Protein AF-A0AA96Z5J4-F1 (afdb_monomer_lite)

Secondary structure (DSSP, 8-state):
---------------TT------PPPHHHHHHHHHHHHHHHH---HHHHHHHHHHHHHHTTT-PPP-

Radius of gyration: 16.16 Å; chains: 1; bounding box: 40×24×46 Å

Sequence (67 aa):
MEQRLYFMVFKVESNKNAEITYIKPTSTQLTRSVVTSTAIETGQESRRLEEEMKAKREKFGHLKLAI

Structure (mmCIF, N/CA/C/O backbone):
data_AF-A0AA96Z5J4-F1
#
_entry.id   AF-A0AA96Z5J4-F1
#
loop_
_atom_site.group_PDB
_atom_site.id
_atom_site.type_symbol
_atom_site.label_atom_id
_atom_site.label_alt_id
_atom_site.label_comp_id
_atom_site.label_asym_id
_atom_site.label_entity_id
_atom_site.label_seq_id
_atom_site.pdbx_PDB_ins_code
_atom_site.Cartn_x
_atom_site.Cartn_y
_atom_site.Cartn_z
_atom_site.occupancy
_atom_site.B_iso_or_equiv
_atom_site.auth_seq_id
_atom_site.auth_comp_id
_atom_site.auth_asym_id
_atom_site.auth_atom_id
_atom_site.pdbx_PDB_model_num
ATOM 1 N N . MET A 1 1 ? 11.706 2.316 25.128 1.00 36.12 1 MET A N 1
ATOM 2 C CA . MET A 1 1 ? 10.970 1.898 23.917 1.00 36.12 1 MET A CA 1
ATOM 3 C C . MET A 1 1 ? 11.415 2.807 22.778 1.00 36.12 1 MET A C 1
ATOM 5 O O . MET A 1 1 ? 10.789 3.829 22.541 1.00 36.12 1 MET A O 1
ATOM 9 N N . GLU A 1 2 ? 12.561 2.519 22.155 1.00 38.91 2 GLU A N 1
ATOM 10 C CA . GLU A 1 2 ? 13.041 3.298 21.003 1.00 38.91 2 GLU A CA 1
ATOM 11 C C . GLU A 1 2 ? 12.277 2.860 19.752 1.00 38.91 2 GLU A C 1
ATOM 13 O O . GLU A 1 2 ? 12.512 1.780 19.211 1.00 38.91 2 GLU A O 1
ATOM 18 N N . GLN A 1 3 ? 11.357 3.701 19.285 1.00 42.34 3 GLN A N 1
ATOM 19 C CA . GLN A 1 3 ? 10.785 3.561 17.952 1.00 42.34 3 GLN A CA 1
ATOM 20 C C . GLN A 1 3 ? 11.837 4.027 16.942 1.00 42.34 3 GLN A C 1
ATOM 22 O O . GLN A 1 3 ? 11.916 5.207 16.603 1.00 42.34 3 GLN A O 1
ATOM 27 N N . ARG A 1 4 ? 12.709 3.111 16.501 1.00 41.94 4 ARG A N 1
ATOM 28 C CA . ARG A 1 4 ? 13.638 3.384 15.399 1.00 41.94 4 ARG A CA 1
ATOM 29 C C . ARG A 1 4 ? 12.831 3.566 14.116 1.00 41.94 4 ARG A C 1
ATOM 31 O O . ARG A 1 4 ? 12.391 2.602 13.495 1.00 41.94 4 ARG A O 1
ATOM 38 N N . LEU A 1 5 ? 12.640 4.828 13.748 1.00 45.47 5 LEU A N 1
ATOM 39 C CA . LEU A 1 5 ? 12.089 5.272 12.478 1.00 45.47 5 LEU A CA 1
ATOM 40 C C . LEU A 1 5 ? 13.011 4.770 11.354 1.00 45.47 5 LEU A C 1
ATOM 42 O O . LEU A 1 5 ? 14.084 5.330 11.127 1.00 45.47 5 LEU A O 1
ATOM 46 N N . TYR A 1 6 ? 12.631 3.690 10.667 1.00 45.97 6 TYR A N 1
ATOM 47 C CA . TYR A 1 6 ? 13.323 3.240 9.458 1.00 45.97 6 TYR A CA 1
ATOM 48 C C . TYR A 1 6 ? 12.981 4.203 8.321 1.00 45.97 6 TYR A C 1
ATOM 50 O O . TYR A 1 6 ? 12.121 3.934 7.485 1.00 45.97 6 TYR A O 1
ATOM 58 N N . PHE A 1 7 ? 13.637 5.361 8.322 1.00 45.31 7 PHE A N 1
ATOM 59 C CA . PHE A 1 7 ? 13.619 6.271 7.191 1.00 45.31 7 PHE A CA 1
ATOM 60 C C . PHE A 1 7 ? 14.201 5.519 5.992 1.00 45.31 7 PHE A C 1
ATOM 62 O O . PHE A 1 7 ? 15.314 4.991 6.050 1.00 45.31 7 PHE A O 1
ATOM 69 N N . MET A 1 8 ? 13.431 5.423 4.912 1.00 50.47 8 MET A N 1
ATOM 70 C CA . MET A 1 8 ? 13.913 4.891 3.647 1.00 50.47 8 MET A CA 1
ATOM 71 C C . MET A 1 8 ? 14.938 5.889 3.104 1.00 50.47 8 MET A C 1
ATOM 73 O O . MET A 1 8 ? 14.585 6.883 2.477 1.00 50.47 8 MET A O 1
ATOM 77 N N . VAL A 1 9 ? 16.216 5.670 3.422 1.00 42.81 9 VAL A N 1
ATOM 78 C CA . VAL A 1 9 ? 17.319 6.468 2.886 1.00 42.81 9 VAL A CA 1
ATOM 79 C C . VAL A 1 9 ? 17.397 6.178 1.391 1.00 42.81 9 VAL A C 1
ATOM 81 O O . VAL A 1 9 ? 17.977 5.182 0.961 1.00 42.81 9 VAL A O 1
ATOM 84 N N . PHE A 1 10 ? 16.793 7.050 0.587 1.00 49.44 10 PHE A N 1
ATOM 85 C CA . PHE A 1 10 ? 17.150 7.182 -0.817 1.00 49.44 10 PHE A CA 1
ATOM 86 C C . PHE A 1 10 ? 18.587 7.695 -0.853 1.00 49.44 10 PHE A C 1
ATOM 88 O O . PHE A 1 10 ? 18.849 8.881 -0.659 1.00 49.44 10 PHE A O 1
ATOM 95 N N . LYS A 1 11 ? 19.542 6.781 -1.022 1.00 43.56 11 LYS A N 1
ATOM 96 C CA . LYS A 1 11 ? 20.946 7.137 -1.188 1.00 43.56 11 LYS A CA 1
ATOM 97 C C . LYS A 1 11 ? 21.117 7.789 -2.562 1.00 43.56 11 LYS A C 1
ATOM 99 O O . LYS A 1 11 ? 21.311 7.106 -3.559 1.00 43.56 11 LYS A O 1
ATOM 104 N N . VAL A 1 12 ? 21.012 9.115 -2.610 1.00 46.47 12 VAL A N 1
ATOM 105 C CA . VAL A 1 12 ? 21.467 9.919 -3.749 1.00 46.47 12 VAL A CA 1
ATOM 106 C C . VAL A 1 12 ? 22.958 10.173 -3.539 1.00 46.47 12 VAL A C 1
ATOM 108 O O . VAL A 1 12 ? 23.346 11.086 -2.815 1.00 46.47 12 VAL A O 1
ATOM 111 N N . GLU A 1 13 ? 23.809 9.326 -4.118 1.00 48.06 13 GLU A N 1
ATOM 112 C CA . GLU A 1 13 ? 25.237 9.633 -4.245 1.00 48.06 13 GLU A CA 1
ATOM 113 C C . GLU A 1 13 ? 25.418 10.660 -5.365 1.00 48.06 13 GLU A C 1
ATOM 115 O O . GLU A 1 13 ? 25.365 10.336 -6.548 1.00 48.06 13 GLU A O 1
ATOM 120 N N . SER A 1 14 ? 25.632 11.920 -4.993 1.00 44.25 14 SER A N 1
ATOM 121 C CA . SER A 1 14 ? 26.000 12.993 -5.916 1.00 44.25 14 SER A CA 1
ATOM 122 C C . SER A 1 14 ? 27.498 12.944 -6.235 1.00 44.25 14 SER A C 1
ATOM 124 O O . SER A 1 14 ? 28.260 13.862 -5.931 1.00 44.25 14 SER A O 1
ATOM 126 N N . ASN A 1 15 ? 27.950 11.860 -6.867 1.00 48.50 15 ASN A N 1
ATOM 127 C CA . ASN A 1 15 ? 29.229 11.889 -7.566 1.00 48.50 15 ASN A CA 1
ATOM 128 C C . ASN A 1 15 ? 28.986 12.531 -8.938 1.00 48.50 15 ASN A C 1
ATOM 130 O O . ASN A 1 15 ? 28.124 12.097 -9.695 1.00 48.50 15 ASN A O 1
ATOM 134 N N . LYS A 1 16 ? 29.738 13.590 -9.246 1.00 54.50 16 LYS A N 1
ATOM 135 C CA . LYS A 1 16 ? 29.558 14.452 -10.428 1.00 54.50 16 LYS A CA 1
ATOM 136 C C . LYS A 1 16 ? 29.737 13.699 -11.762 1.00 54.50 16 LYS A C 1
ATOM 138 O O . LYS A 1 16 ? 29.404 14.250 -12.801 1.00 54.50 16 LYS A O 1
ATOM 143 N N . ASN A 1 17 ? 30.204 12.445 -11.695 1.00 55.62 17 ASN A N 1
ATOM 144 C CA . ASN A 1 17 ? 30.385 11.509 -12.806 1.00 55.62 17 ASN A CA 1
ATOM 145 C C . ASN A 1 17 ? 29.698 10.140 -12.584 1.00 55.62 17 ASN A C 1
ATOM 147 O O . ASN A 1 17 ? 29.974 9.206 -13.333 1.00 55.62 17 ASN A O 1
ATOM 151 N N . ALA A 1 18 ? 28.864 9.968 -11.549 1.00 49.62 18 ALA A N 1
ATOM 152 C CA . ALA A 1 18 ? 28.124 8.723 -11.358 1.00 49.62 18 ALA A CA 1
ATOM 153 C C . ALA A 1 18 ? 26.788 8.803 -12.088 1.00 49.62 18 ALA A C 1
ATOM 155 O O . ALA A 1 18 ? 25.947 9.650 -11.791 1.00 49.62 18 ALA A O 1
ATOM 156 N N . GLU A 1 19 ? 26.590 7.884 -13.024 1.00 52.62 19 GLU A N 1
ATOM 157 C CA . GLU A 1 19 ? 25.265 7.499 -13.480 1.00 52.62 19 GLU A CA 1
ATOM 158 C C . GLU A 1 19 ? 24.415 7.207 -12.235 1.00 52.62 19 GLU A C 1
ATOM 160 O O . GLU A 1 19 ? 24.699 6.271 -11.482 1.00 52.62 19 GLU A O 1
ATOM 165 N N . ILE A 1 20 ? 23.436 8.075 -11.953 1.00 57.47 20 ILE A N 1
ATOM 166 C CA . ILE A 1 20 ? 22.536 7.932 -10.808 1.00 57.47 20 ILE A CA 1
ATOM 167 C C . ILE A 1 20 ? 21.808 6.608 -11.004 1.00 57.47 20 ILE A C 1
ATOM 169 O O . ILE A 1 20 ? 20.834 6.516 -11.750 1.00 57.47 20 ILE A O 1
ATOM 173 N N . THR A 1 21 ? 22.302 5.561 -10.351 1.00 59.59 21 THR A N 1
ATOM 174 C CA . THR A 1 21 ? 21.688 4.243 -10.411 1.00 59.59 21 THR A CA 1
ATOM 175 C C . THR A 1 21 ? 20.434 4.318 -9.556 1.00 59.59 21 THR A C 1
ATOM 177 O O . THR A 1 21 ? 20.473 4.140 -8.339 1.00 59.59 21 THR A O 1
ATOM 180 N N . TYR A 1 22 ? 19.309 4.665 -10.181 1.00 67.25 22 TYR A N 1
ATOM 181 C CA . TYR A 1 22 ? 18.015 4.655 -9.519 1.00 67.25 22 TYR A CA 1
ATOM 182 C C . TYR A 1 22 ? 17.661 3.209 -9.165 1.00 67.25 22 TYR A C 1
ATOM 184 O O . TYR A 1 22 ? 17.223 2.422 -10.007 1.00 67.25 22 TYR A O 1
ATOM 192 N N . ILE A 1 23 ? 17.860 2.844 -7.899 1.00 79.38 23 ILE A N 1
ATOM 193 C CA . ILE A 1 23 ? 17.414 1.552 -7.389 1.00 79.38 23 ILE A CA 1
ATOM 194 C C . ILE A 1 23 ? 15.901 1.635 -7.229 1.00 79.38 23 ILE A C 1
ATOM 196 O O . ILE A 1 23 ? 15.388 2.232 -6.279 1.00 79.38 23 ILE A O 1
ATOM 200 N N . LYS A 1 24 ? 15.178 1.033 -8.177 1.00 84.44 24 LYS A N 1
ATOM 201 C CA . LYS A 1 24 ? 13.723 0.941 -8.103 1.00 84.44 24 LYS A CA 1
ATOM 202 C C . LYS A 1 24 ? 13.335 0.191 -6.822 1.00 84.44 24 LYS A C 1
ATOM 204 O O . LYS A 1 24 ? 13.757 -0.955 -6.645 1.00 84.44 24 LYS A O 1
ATOM 209 N N . PRO A 1 25 ? 12.522 0.794 -5.941 1.00 85.50 25 PRO A N 1
ATOM 210 C CA . PRO A 1 25 ? 12.116 0.135 -4.715 1.00 85.50 25 PRO A CA 1
ATOM 211 C C . PRO A 1 25 ? 11.253 -1.089 -5.019 1.00 85.50 25 PRO A C 1
ATOM 213 O O . PRO A 1 25 ? 10.441 -1.103 -5.949 1.00 85.50 25 PRO A O 1
ATOM 216 N N . THR A 1 26 ? 11.418 -2.130 -4.209 1.00 88.06 26 THR A N 1
ATOM 217 C CA . THR A 1 26 ? 10.575 -3.322 -4.289 1.00 88.06 26 THR A CA 1
ATOM 218 C C . THR A 1 26 ? 9.138 -2.985 -3.891 1.00 88.06 26 THR A C 1
ATOM 220 O O . THR A 1 26 ? 8.880 -2.070 -3.105 1.00 88.06 26 THR A O 1
ATOM 223 N N . SER A 1 27 ? 8.177 -3.767 -4.391 1.00 84.19 27 SER A N 1
ATOM 224 C CA . SER A 1 27 ? 6.764 -3.595 -4.029 1.00 84.19 27 SER A CA 1
ATOM 225 C C . SER A 1 27 ? 6.542 -3.668 -2.516 1.00 84.19 27 SER A C 1
ATOM 227 O O . SER A 1 27 ? 5.724 -2.921 -1.996 1.00 84.19 27 SER A O 1
ATOM 229 N N . THR A 1 28 ? 7.280 -4.521 -1.806 1.00 88.38 28 THR A N 1
ATOM 230 C CA . THR A 1 28 ? 7.200 -4.669 -0.349 1.00 88.38 28 THR A CA 1
ATOM 231 C C . THR A 1 28 ? 7.699 -3.426 0.380 1.00 88.38 28 THR A C 1
ATOM 233 O O . THR A 1 28 ? 7.087 -3.012 1.361 1.00 88.38 28 THR A O 1
ATOM 236 N N . GLN A 1 29 ? 8.783 -2.808 -0.100 1.00 88.94 29 GLN A N 1
ATOM 237 C CA . GLN A 1 29 ? 9.281 -1.545 0.454 1.00 88.94 29 GLN A CA 1
ATOM 238 C C . GLN A 1 29 ? 8.266 -0.416 0.256 1.00 88.94 29 GLN A C 1
ATOM 240 O O . GLN A 1 29 ? 7.984 0.313 1.203 1.00 88.94 29 GLN A O 1
ATOM 245 N N . LEU A 1 30 ? 7.661 -0.325 -0.932 1.00 89.00 30 LEU A N 1
ATOM 246 C CA . LEU A 1 30 ? 6.602 0.649 -1.204 1.00 89.00 30 LEU A CA 1
ATOM 247 C C . LEU A 1 30 ? 5.395 0.442 -0.283 1.00 89.00 30 LEU A C 1
ATOM 249 O O . LEU A 1 30 ? 4.949 1.390 0.354 1.00 89.00 30 LEU A O 1
ATOM 253 N N . THR A 1 31 ? 4.904 -0.794 -0.150 1.00 89.44 31 THR A N 1
ATOM 254 C CA . THR A 1 31 ? 3.774 -1.102 0.737 1.00 89.44 31 THR A CA 1
ATOM 255 C C . THR A 1 31 ? 4.078 -0.729 2.185 1.00 89.44 31 THR A C 1
ATOM 257 O O . THR A 1 31 ? 3.259 -0.059 2.802 1.00 89.44 31 THR A O 1
ATOM 260 N N . ARG A 1 32 ? 5.260 -1.076 2.712 1.00 91.31 32 ARG A N 1
ATOM 261 C CA . ARG A 1 32 ? 5.658 -0.700 4.080 1.00 91.31 32 ARG A CA 1
ATOM 262 C C . ARG A 1 32 ? 5.704 0.809 4.274 1.00 91.31 32 ARG A C 1
ATOM 264 O O . ARG A 1 32 ? 5.225 1.293 5.295 1.00 91.31 32 ARG A O 1
ATOM 271 N N . SER A 1 33 ? 6.256 1.538 3.303 1.00 90.62 33 SER A N 1
ATOM 272 C CA . SER A 1 33 ? 6.333 2.998 3.362 1.00 90.62 33 SER A CA 1
ATOM 273 C C . SER A 1 33 ? 4.938 3.612 3.425 1.00 90.62 33 SER A C 1
ATOM 275 O O . SER A 1 33 ? 4.679 4.419 4.309 1.00 90.62 33 SER A O 1
ATOM 277 N N . VAL A 1 34 ? 4.040 3.193 2.528 1.00 91.31 34 VAL A N 1
ATOM 278 C CA . VAL A 1 34 ? 2.669 3.716 2.452 1.00 91.31 34 VAL A CA 1
ATOM 279 C C . VAL A 1 34 ? 1.872 3.358 3.701 1.00 91.31 34 VAL A C 1
ATOM 281 O O . VAL A 1 34 ? 1.257 4.227 4.302 1.00 91.31 34 VAL A O 1
ATOM 284 N N . VAL A 1 35 ? 1.907 2.096 4.130 1.00 94.62 35 VAL A N 1
ATOM 285 C CA . VAL A 1 35 ? 1.205 1.648 5.339 1.00 94.62 35 VAL A CA 1
ATOM 286 C C . VAL A 1 35 ? 1.678 2.439 6.550 1.00 94.62 35 VAL A C 1
ATOM 288 O O . VAL A 1 35 ? 0.855 2.948 7.301 1.00 94.62 35 VAL A O 1
ATOM 291 N N . THR A 1 36 ? 2.993 2.587 6.720 1.00 93.06 36 THR A N 1
ATOM 292 C CA . THR A 1 36 ? 3.554 3.323 7.857 1.00 93.06 36 THR A CA 1
ATOM 293 C C . THR A 1 36 ? 3.156 4.796 7.818 1.00 93.06 36 THR A C 1
ATOM 295 O O . THR A 1 36 ? 2.709 5.322 8.833 1.00 93.06 36 THR A O 1
ATOM 298 N N . SER A 1 37 ? 3.270 5.467 6.665 1.00 92.94 37 SER A N 1
ATOM 299 C CA . SER A 1 37 ? 2.900 6.883 6.554 1.00 92.94 37 SER A CA 1
ATOM 300 C C . SER A 1 37 ? 1.409 7.096 6.790 1.00 92.94 37 SER A C 1
ATOM 302 O O . SER A 1 37 ? 1.032 7.989 7.541 1.00 92.94 37 SER A O 1
ATOM 304 N N . THR A 1 38 ? 0.561 6.238 6.218 1.00 93.56 38 THR A N 1
ATOM 305 C CA . THR A 1 38 ? -0.889 6.318 6.396 1.00 93.56 38 THR A CA 1
ATOM 306 C C . THR A 1 38 ? -1.294 5.993 7.829 1.00 93.56 38 THR A C 1
ATOM 308 O O . THR A 1 38 ? -2.159 6.675 8.365 1.00 93.56 38 THR A O 1
ATOM 311 N N . ALA A 1 39 ? -0.668 5.011 8.483 1.00 94.31 39 ALA A N 1
ATOM 312 C CA . ALA A 1 39 ? -0.924 4.701 9.890 1.00 94.31 39 ALA A CA 1
ATOM 313 C C . ALA A 1 39 ? -0.621 5.905 10.792 1.00 94.31 39 ALA A C 1
ATOM 315 O O . ALA A 1 39 ? -1.424 6.244 11.656 1.00 94.31 39 ALA A O 1
ATOM 316 N N . ILE A 1 40 ? 0.503 6.590 10.551 1.00 94.62 40 ILE A N 1
ATOM 317 C CA . ILE A 1 40 ? 0.881 7.803 11.288 1.00 94.62 40 ILE A CA 1
ATOM 318 C C . ILE A 1 40 ? -0.117 8.936 11.025 1.00 94.62 40 ILE A C 1
ATOM 320 O O . ILE A 1 40 ? -0.563 9.586 11.964 1.00 94.62 40 ILE A O 1
ATOM 324 N N . GLU A 1 41 ? -0.472 9.170 9.762 1.00 95.19 41 GLU A N 1
ATOM 325 C CA . GLU A 1 41 ? -1.330 10.290 9.361 1.00 95.19 41 GLU A CA 1
ATOM 326 C C . GLU A 1 41 ? -2.790 10.108 9.797 1.00 95.19 41 GLU A C 1
ATOM 328 O O . GLU A 1 41 ? -3.446 11.060 10.210 1.00 95.19 41 GLU A O 1
ATOM 333 N N . THR A 1 42 ? -3.304 8.879 9.730 1.00 93.25 42 THR A N 1
ATOM 334 C CA . THR A 1 42 ? -4.712 8.565 10.025 1.00 93.25 42 THR A CA 1
ATOM 335 C C . THR A 1 42 ? -4.935 8.034 11.441 1.00 93.25 42 THR A C 1
ATOM 337 O O . THR A 1 42 ? -6.083 7.878 11.856 1.00 93.25 42 THR A O 1
ATOM 340 N N 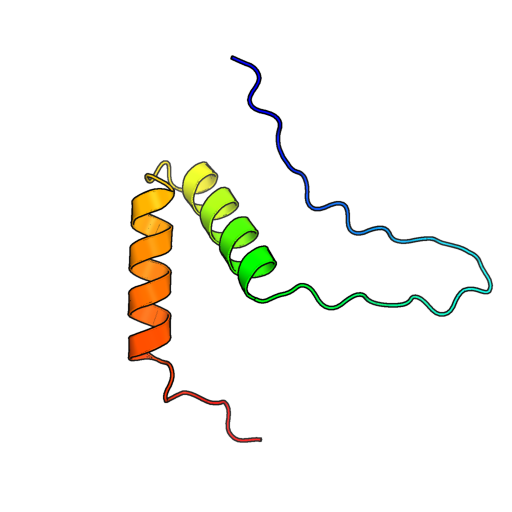. GLY A 1 43 ? -3.865 7.716 12.176 1.00 93.06 43 GLY A N 1
ATOM 341 C CA . GLY A 1 43 ? -3.931 7.065 13.487 1.00 93.06 43 GLY A CA 1
ATOM 342 C C . GLY A 1 43 ? -4.474 5.631 13.451 1.00 93.06 43 GLY A C 1
ATOM 343 O O . GLY A 1 43 ? -4.841 5.090 14.491 1.00 93.06 43 GLY A O 1
ATOM 344 N N . GLN A 1 44 ? -4.582 5.017 12.269 1.00 93.12 44 GLN A N 1
ATOM 345 C CA . GLN A 1 44 ? -5.072 3.649 12.120 1.00 93.12 44 GLN A CA 1
ATOM 346 C C . GLN A 1 44 ? -3.974 2.621 12.399 1.00 93.12 44 GLN A C 1
ATOM 348 O O . GLN A 1 44 ? -2.800 2.827 12.095 1.00 9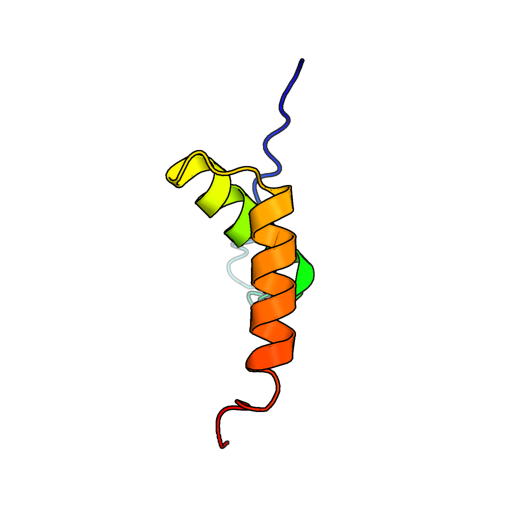3.12 44 GLN A O 1
ATOM 353 N N . GLU A 1 45 ? -4.378 1.461 12.918 1.00 93.69 45 GLU A N 1
ATOM 354 C CA . GLU A 1 45 ? -3.473 0.337 13.145 1.00 93.69 45 GLU A CA 1
ATOM 355 C C . GLU A 1 45 ? -2.825 -0.133 11.835 1.00 93.69 45 GLU A C 1
ATOM 357 O O . GLU A 1 45 ? -3.505 -0.557 10.896 1.00 93.69 45 GLU A O 1
ATOM 362 N N . SER A 1 46 ? -1.490 -0.125 11.804 1.00 90.25 46 SER A N 1
ATOM 363 C CA . SER A 1 46 ? -0.681 -0.508 10.638 1.00 90.25 46 SER A CA 1
ATOM 364 C C . SER A 1 46 ? -1.064 -1.889 10.089 1.00 90.25 46 SER A C 1
ATOM 366 O O . SER A 1 46 ? -1.271 -2.056 8.889 1.00 90.25 46 SER A O 1
ATOM 368 N N . ARG A 1 47 ? -1.291 -2.868 10.975 1.00 91.00 47 ARG A N 1
ATOM 369 C CA . ARG A 1 47 ? -1.690 -4.231 10.588 1.00 91.00 47 ARG A CA 1
ATOM 370 C C . ARG A 1 47 ? -2.996 -4.267 9.791 1.00 91.00 47 ARG A C 1
ATOM 372 O O . ARG A 1 47 ? -3.096 -4.999 8.810 1.00 91.00 47 ARG A O 1
ATOM 379 N N . ARG A 1 48 ? -3.985 -3.463 10.186 1.00 93.56 48 ARG A N 1
ATOM 380 C CA . ARG A 1 48 ? -5.265 -3.374 9.474 1.00 93.56 48 ARG A CA 1
ATOM 381 C C . ARG A 1 48 ? -5.061 -2.803 8.069 1.00 93.56 48 ARG A C 1
ATOM 383 O O . ARG A 1 48 ? -5.624 -3.319 7.109 1.00 93.56 48 ARG A O 1
ATOM 390 N N . LEU A 1 49 ? -4.221 -1.778 7.940 1.00 93.19 49 LEU A N 1
ATOM 391 C CA . LEU A 1 49 ? -3.877 -1.176 6.650 1.00 93.19 49 LEU A CA 1
ATOM 392 C C . LEU A 1 49 ? -3.129 -2.152 5.727 1.00 93.19 49 LEU A C 1
ATOM 394 O O . LEU A 1 49 ? -3.387 -2.164 4.522 1.00 93.19 49 LEU A O 1
ATOM 398 N N . GLU A 1 50 ? -2.243 -2.998 6.262 1.00 91.31 50 GLU A N 1
ATOM 399 C CA . GLU A 1 50 ? -1.575 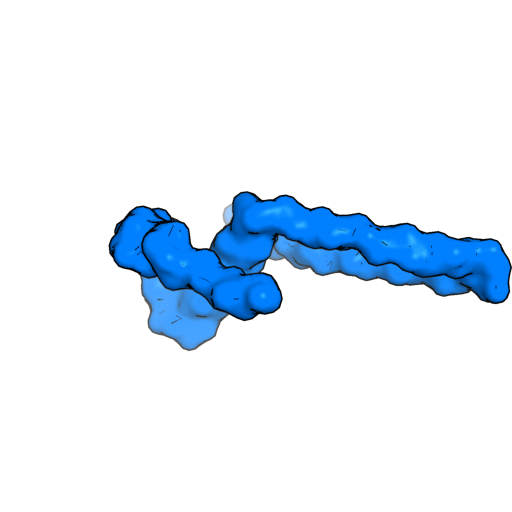-4.054 5.482 1.00 91.31 50 GLU A CA 1
ATOM 400 C C . GLU A 1 50 ? -2.576 -5.067 4.913 1.00 91.31 50 GLU A C 1
ATOM 402 O O . GLU A 1 50 ? -2.517 -5.404 3.726 1.00 91.31 50 GLU A O 1
ATOM 407 N N . GLU A 1 51 ? -3.516 -5.528 5.740 1.00 93.12 51 GLU A N 1
ATOM 408 C CA . GLU A 1 51 ? -4.568 -6.467 5.339 1.00 93.12 51 GLU A CA 1
ATOM 409 C C . GLU A 1 51 ? -5.496 -5.848 4.278 1.00 93.12 51 GLU A C 1
ATOM 411 O O . GLU A 1 51 ? -5.770 -6.472 3.248 1.00 93.12 51 GLU A O 1
ATOM 416 N N . GLU A 1 52 ? -5.906 -4.587 4.458 1.00 91.69 52 GLU A N 1
ATOM 417 C CA . GLU A 1 52 ? -6.713 -3.850 3.479 1.00 91.69 52 GLU A CA 1
ATOM 418 C C . GLU A 1 52 ? -5.977 -3.654 2.142 1.00 91.69 52 GLU A C 1
ATOM 420 O O . GLU A 1 52 ? -6.568 -3.822 1.070 1.00 91.69 52 GLU A O 1
ATOM 425 N N . MET A 1 53 ? -4.680 -3.331 2.175 1.00 89.44 53 MET A N 1
ATOM 426 C CA . MET A 1 53 ? -3.854 -3.199 0.970 1.00 89.44 53 MET A CA 1
ATOM 427 C C . MET A 1 53 ? -3.705 -4.529 0.232 1.00 89.44 53 MET A C 1
ATOM 429 O O . MET A 1 53 ? -3.785 -4.560 -0.999 1.00 89.44 53 MET A O 1
ATOM 433 N N . LYS A 1 54 ? -3.534 -5.635 0.965 1.00 90.62 54 LYS A N 1
ATOM 434 C CA . LYS A 1 54 ? -3.497 -6.980 0.383 1.00 90.62 54 LYS A CA 1
ATOM 435 C C . LYS A 1 54 ? -4.817 -7.305 -0.322 1.00 90.62 54 LYS A C 1
ATOM 437 O O . LYS A 1 54 ? -4.797 -7.669 -1.497 1.00 90.62 54 LYS A O 1
ATOM 442 N N . ALA A 1 55 ? -5.948 -7.075 0.345 1.00 93.00 55 ALA A N 1
ATOM 443 C CA . ALA A 1 55 ? -7.273 -7.312 -0.223 1.00 93.00 55 ALA A CA 1
ATOM 444 C C . ALA A 1 55 ? -7.534 -6.451 -1.472 1.00 93.00 55 ALA A C 1
ATOM 446 O O . ALA A 1 55 ? -8.031 -6.944 -2.484 1.00 93.00 55 ALA A O 1
ATOM 447 N N . LYS A 1 56 ? -7.151 -5.165 -1.450 1.00 89.94 56 LYS A N 1
ATOM 448 C CA . LYS A 1 56 ? -7.252 -4.281 -2.624 1.00 89.94 56 LYS A CA 1
ATOM 449 C C . LYS A 1 56 ? -6.368 -4.762 -3.770 1.00 89.94 56 LYS A C 1
ATOM 451 O O . LYS A 1 56 ? -6.811 -4.743 -4.913 1.00 89.94 56 LYS A O 1
ATOM 456 N N . ARG A 1 57 ? -5.145 -5.218 -3.494 1.00 86.44 57 ARG A N 1
ATOM 457 C CA . ARG A 1 57 ? -4.239 -5.742 -4.524 1.00 86.44 57 ARG A CA 1
ATOM 458 C C . ARG A 1 57 ? -4.800 -6.985 -5.205 1.00 86.44 57 ARG A C 1
ATOM 460 O O . ARG A 1 57 ? -4.710 -7.086 -6.422 1.00 86.44 57 ARG A O 1
ATOM 467 N N . GLU A 1 58 ? -5.371 -7.908 -4.440 1.00 89.94 58 GLU A N 1
ATOM 468 C CA . GLU A 1 58 ? -6.045 -9.090 -4.988 1.00 89.94 58 GLU A CA 1
ATOM 469 C C . GLU A 1 58 ? -7.260 -8.672 -5.820 1.00 89.94 58 GLU A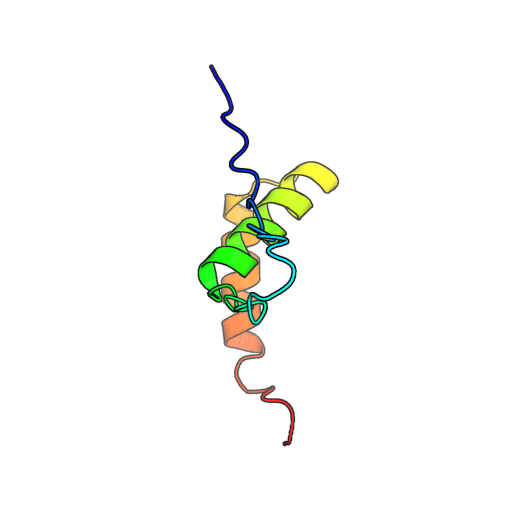 C 1
ATOM 471 O O . GLU A 1 58 ? -7.381 -9.057 -6.983 1.00 89.94 58 GLU A O 1
ATOM 476 N N . LYS A 1 59 ? -8.100 -7.787 -5.266 1.00 92.12 59 LYS A N 1
ATOM 477 C CA . LYS A 1 59 ? -9.290 -7.270 -5.945 1.00 92.12 59 LYS A CA 1
ATOM 478 C C . LYS A 1 59 ? -8.953 -6.590 -7.266 1.00 92.12 59 LYS A C 1
ATOM 480 O O . LYS A 1 59 ? -9.625 -6.862 -8.248 1.00 92.12 59 LYS A O 1
ATOM 485 N N . PHE A 1 60 ? -7.938 -5.729 -7.305 1.00 88.88 60 PHE A N 1
ATOM 486 C CA . PHE A 1 60 ? -7.559 -4.938 -8.482 1.00 88.88 60 PHE A CA 1
ATOM 487 C C . PHE A 1 60 ? -6.395 -5.541 -9.278 1.00 88.88 60 PHE A C 1
ATOM 489 O O . PHE A 1 60 ? -5.863 -4.885 -10.168 1.00 88.88 60 PHE A O 1
ATOM 496 N N . GLY A 1 61 ? -5.997 -6.789 -9.016 1.00 84.88 61 GLY A N 1
ATOM 497 C CA . GLY A 1 61 ? -4.884 -7.433 -9.727 1.00 84.88 61 GLY A CA 1
ATOM 498 C C . GLY A 1 61 ? -5.126 -7.600 -11.233 1.00 84.88 61 GLY A C 1
ATOM 499 O O . GLY A 1 61 ? -4.176 -7.669 -12.010 1.00 84.88 61 GLY A O 1
ATOM 500 N N . HIS A 1 62 ? -6.396 -7.609 -11.644 1.00 84.12 62 HIS A N 1
ATOM 501 C CA . HIS A 1 62 ? -6.827 -7.617 -13.043 1.00 84.12 62 HIS A CA 1
ATOM 502 C C . HIS A 1 62 ? -6.637 -6.261 -13.741 1.00 84.12 62 HIS A C 1
ATOM 504 O O . HIS A 1 62 ? -6.601 -6.202 -14.967 1.00 84.12 62 HIS A O 1
ATOM 510 N N . LEU A 1 63 ? -6.487 -5.177 -12.977 1.00 86.44 63 LEU A N 1
ATOM 511 C CA . LEU A 1 63 ? -6.273 -3.826 -13.476 1.00 86.44 63 LEU A CA 1
ATOM 512 C C . LEU A 1 63 ? -4.783 -3.620 -13.795 1.00 86.44 63 LEU A C 1
ATOM 514 O O . LEU A 1 63 ? -4.115 -2.745 -13.246 1.00 86.44 63 LEU A O 1
ATOM 518 N N . LYS A 1 64 ? -4.222 -4.463 -14.669 1.00 73.50 64 LYS A N 1
ATOM 519 C CA . LYS A 1 64 ? -2.967 -4.110 -15.337 1.00 73.50 64 LYS A CA 1
ATOM 520 C C . LYS A 1 64 ? -3.283 -2.949 -16.273 1.00 73.50 64 LYS A C 1
ATOM 522 O O . LYS A 1 64 ? -4.174 -3.071 -17.109 1.00 73.50 64 LYS A O 1
ATOM 527 N N . LEU A 1 65 ? -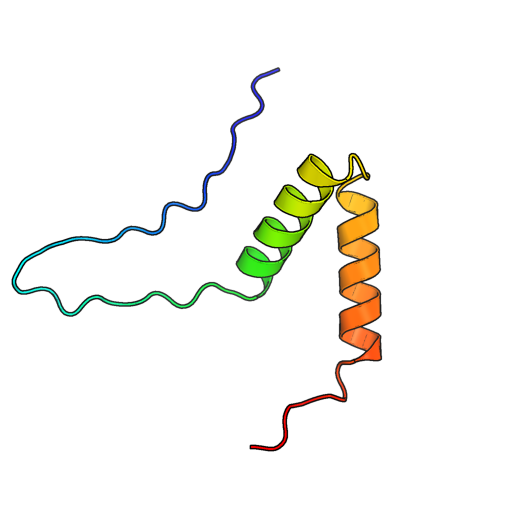2.572 -1.831 -16.109 1.00 64.44 65 LEU A N 1
ATOM 528 C CA . LEU A 1 65 ? -2.614 -0.733 -17.072 1.00 64.44 65 LEU A CA 1
ATOM 529 C C . LEU A 1 65 ? -2.356 -1.326 -18.461 1.00 64.44 65 LEU A C 1
ATOM 531 O O . LEU A 1 65 ? -1.375 -2.054 -18.638 1.00 64.44 65 LEU A O 1
ATOM 535 N N . ALA A 1 66 ? -3.277 -1.075 -19.395 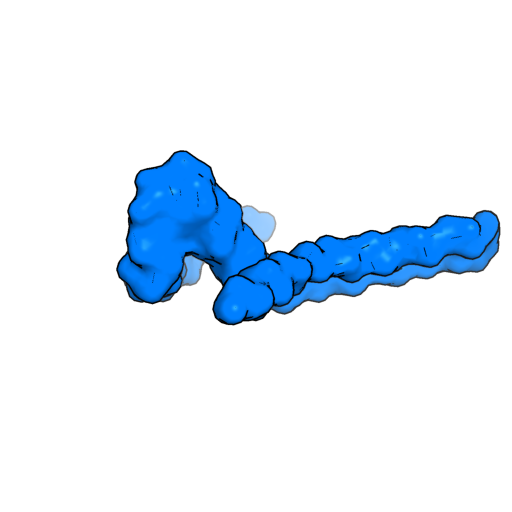1.00 60.06 66 ALA A N 1
ATOM 536 C CA . ALA A 1 66 ? -3.044 -1.361 -20.802 1.00 60.06 66 ALA A CA 1
ATOM 537 C C . ALA A 1 66 ? -1.741 -0.651 -21.194 1.00 60.06 66 ALA A C 1
ATOM 539 O O . ALA A 1 66 ? -1.577 0.531 -20.885 1.00 60.06 66 ALA A O 1
ATOM 540 N N . ILE A 1 67 ? -0.800 -1.418 -21.744 1.00 51.56 67 ILE A N 1
ATOM 541 C CA . ILE A 1 67 ? 0.497 -0.915 -22.211 1.00 51.56 67 ILE A CA 1
ATOM 542 C C . ILE A 1 67 ? 0.275 -0.174 -23.523 1.00 51.56 67 ILE A C 1
ATOM 544 O O . ILE A 1 67 ? -0.454 -0.738 -24.372 1.00 51.56 67 ILE A O 1
#

Foldseek 3Di:
DDPPDPDPPPPQPPDVPDPRPPPDDDPVVVLLVVLVVCCVVVVDDSVVSSVVVVVVCVVCVVVDPDD

pLDDT: mean 74.89, std 20.28, range [36.12, 95.19]